Protein AF-A0A7S3A826-F1 (afdb_monomer_lite)

Organism: NCBI:txid101924

Radius of gyration: 29.17 Å; chains: 1; bounding box: 74×46×72 Å

pLDDT: mean 71.14, std 18.97, range [37.38, 94.94]

Sequence (167 aa):
MAKPGRQKSRTWDHFRPVSGTSRMRCTRCSTEVTARRDRMQKHWDGCVVQGPRESEHSLIAKPGDRRDGDPRWNQPGRKRTATWRHFKDSPDHKGKARCDKCGYELSARVDRMKKHLIVCRPELGIEIESAAKDVKPEPSPREPEQQTPQNGLERANGRRLTEADVR

InterPro domains:
  IPR003656 Zinc finger, BED-type [PF02892] (83-118)
  IPR003656 Zinc finger, BED-type [PS50808] (78-117)

Foldseek 3Di:
DDDPPPDDPPLPVQWDDDPPDQWTAGNQQRDIDGVDPVGSVVCVVVVDRPDDDDDDDDPVPPPDPPPDDDLCLPDPPDDDPPLCVQWDDDPVDRQWTAGPQPRDIDGVDSVVSLVVCCVRPVVVNVVVVVVVPPCPPDPDPDDPDDDDDDDDDDDDDDDDDDDDDDD

Secondary structure (DSSP, 8-state):
-PPPP----GGGGGEEEPTTSSEEEETTT--EEES-HHHHHHHHHT---------------------S--GGGG-TTSPPPGGGGGEEE-SSSTTEEEETTT--EEES-HHHHHHHHHHH-HHHHHHHHHTTT----------------------------------

Structure (mmCIF, N/CA/C/O backbone):
data_AF-A0A7S3A826-F1
#
_entry.id   AF-A0A7S3A826-F1
#
loop_
_atom_site.group_PDB
_atom_site.id
_atom_site.type_symbol
_atom_site.label_atom_id
_atom_site.label_alt_id
_atom_site.label_comp_id
_atom_site.label_asym_id
_atom_site.label_entity_id
_atom_site.label_seq_id
_atom_site.pdbx_PDB_ins_code
_atom_site.Cartn_x
_atom_site.Cartn_y
_atom_site.Cartn_z
_atom_site.occupancy
_atom_site.B_iso_or_equiv
_atom_site.auth_seq_id
_atom_site.auth_comp_id
_atom_site.auth_asym_id
_atom_site.auth_atom_id
_atom_site.pdbx_PDB_model_num
ATOM 1 N N . MET A 1 1 ? 50.246 -5.902 0.089 1.00 37.38 1 MET A N 1
ATOM 2 C CA . MET A 1 1 ? 49.36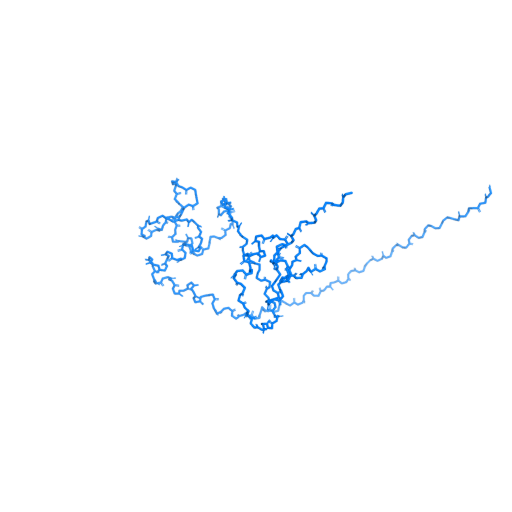6 -6.379 1.181 1.00 37.38 1 MET A CA 1
ATOM 3 C C . MET A 1 1 ? 47.915 -6.249 0.728 1.00 37.38 1 MET A C 1
ATOM 5 O O . MET A 1 1 ? 47.408 -5.137 0.635 1.00 37.38 1 MET A O 1
ATOM 9 N N . ALA A 1 2 ? 47.280 -7.355 0.330 1.00 44.38 2 ALA A N 1
ATOM 10 C CA . ALA A 1 2 ? 45.888 -7.358 -0.119 1.00 44.38 2 ALA A CA 1
ATOM 11 C C . ALA A 1 2 ? 44.956 -7.200 1.093 1.00 44.38 2 ALA A C 1
ATOM 13 O O . ALA A 1 2 ? 45.067 -7.948 2.061 1.00 44.38 2 ALA A O 1
ATOM 14 N N . LYS A 1 3 ? 44.061 -6.204 1.062 1.00 56.34 3 LYS A N 1
ATOM 15 C CA . LYS A 1 3 ? 43.061 -5.991 2.118 1.00 56.34 3 LYS A CA 1
ATOM 16 C C . LYS A 1 3 ? 42.175 -7.245 2.212 1.00 56.34 3 LYS A C 1
ATOM 18 O O . LYS A 1 3 ? 41.657 -7.650 1.169 1.00 56.34 3 LYS A O 1
ATOM 23 N N . PRO A 1 4 ? 41.975 -7.850 3.401 1.00 51.09 4 PRO A N 1
ATOM 24 C CA . PRO A 1 4 ? 41.087 -8.996 3.543 1.00 51.09 4 PRO A CA 1
ATOM 25 C C . PRO A 1 4 ? 39.698 -8.592 3.050 1.00 51.09 4 PRO A C 1
ATOM 27 O O . PRO A 1 4 ? 39.096 -7.630 3.536 1.00 51.09 4 PRO A O 1
ATOM 30 N N . GLY A 1 5 ? 39.237 -9.277 2.003 1.00 54.78 5 GLY A N 1
ATOM 31 C CA . GLY A 1 5 ? 37.948 -9.012 1.386 1.00 54.78 5 GLY A CA 1
ATOM 32 C C . GLY A 1 5 ? 36.852 -9.086 2.442 1.00 54.78 5 GLY A C 1
ATOM 33 O O . GLY A 1 5 ? 36.811 -10.032 3.227 1.00 54.78 5 GLY A O 1
ATOM 34 N N . ARG A 1 6 ? 35.969 -8.079 2.480 1.00 66.31 6 ARG A N 1
ATOM 35 C CA . ARG A 1 6 ? 34.771 -8.092 3.331 1.00 66.31 6 ARG A CA 1
ATOM 36 C C . ARG A 1 6 ? 34.074 -9.441 3.162 1.00 66.31 6 ARG A C 1
ATOM 38 O O . ARG A 1 6 ? 33.559 -9.711 2.077 1.00 66.31 6 ARG A O 1
ATOM 45 N N . GLN A 1 7 ? 34.035 -10.246 4.225 1.00 59.41 7 GLN A N 1
ATOM 46 C CA . GLN A 1 7 ? 33.209 -11.448 4.293 1.00 59.41 7 GLN A CA 1
ATOM 47 C C . GLN A 1 7 ? 31.794 -11.068 3.854 1.00 59.41 7 GLN A C 1
ATOM 49 O O . GLN A 1 7 ? 31.099 -10.277 4.505 1.00 59.41 7 GLN A O 1
ATOM 54 N N . LYS A 1 8 ? 31.393 -11.567 2.683 1.00 57.91 8 LYS A N 1
ATOM 55 C CA . LYS A 1 8 ? 30.025 -11.418 2.203 1.00 57.91 8 LYS A CA 1
ATOM 56 C C . LYS A 1 8 ? 29.159 -12.232 3.159 1.00 57.91 8 LYS A C 1
ATOM 58 O O . LYS A 1 8 ? 29.463 -13.382 3.455 1.00 57.91 8 LYS A O 1
ATOM 63 N N . SER A 1 9 ? 28.137 -11.598 3.724 1.00 69.81 9 SER A N 1
ATOM 64 C CA . SER A 1 9 ? 27.209 -12.282 4.622 1.00 69.81 9 SER A CA 1
ATOM 65 C C . SER A 1 9 ? 26.502 -13.411 3.863 1.00 69.81 9 SER A C 1
ATOM 67 O O . SER A 1 9 ? 26.217 -13.241 2.679 1.00 69.81 9 SER A O 1
ATOM 69 N N . ARG A 1 10 ? 26.170 -14.519 4.543 1.00 80.56 10 ARG A N 1
ATOM 70 C CA . ARG A 1 10 ? 25.460 -15.687 3.966 1.00 80.56 10 ARG A CA 1
ATOM 71 C C . ARG A 1 10 ? 24.203 -15.316 3.166 1.00 80.56 10 ARG A C 1
ATOM 73 O O . ARG A 1 10 ? 23.796 -16.027 2.261 1.00 80.56 10 ARG A O 1
ATOM 80 N N . THR A 1 11 ? 23.603 -14.165 3.470 1.00 81.44 11 THR A N 1
ATOM 81 C CA . THR A 1 11 ? 22.483 -13.583 2.725 1.00 81.44 11 THR A CA 1
ATOM 82 C C . THR A 1 11 ? 22.773 -13.416 1.231 1.00 81.44 11 THR A C 1
ATOM 84 O O . THR A 1 11 ? 21.843 -13.505 0.446 1.00 81.44 11 THR A O 1
ATOM 87 N N . TRP A 1 12 ? 24.017 -13.147 0.815 1.00 85.62 12 TRP A N 1
ATOM 88 C CA . TRP A 1 12 ? 24.347 -12.858 -0.588 1.00 85.62 12 TRP A CA 1
ATOM 89 C C . TRP A 1 12 ? 24.304 -14.094 -1.489 1.00 85.62 12 TRP A C 1
ATOM 91 O O . TRP A 1 12 ? 23.988 -13.945 -2.665 1.00 85.62 12 TRP A O 1
ATOM 101 N N . ASP A 1 13 ? 24.541 -15.291 -0.951 1.00 89.81 13 ASP A N 1
ATOM 102 C CA . ASP A 1 13 ? 24.512 -16.553 -1.705 1.00 89.81 13 ASP A CA 1
ATOM 103 C C . ASP A 1 13 ? 23.125 -16.884 -2.271 1.00 89.81 13 ASP A C 1
ATOM 105 O O . ASP A 1 13 ? 22.991 -17.582 -3.274 1.00 89.81 13 ASP A O 1
ATOM 109 N N . HIS A 1 14 ? 22.068 -16.344 -1.663 1.00 90.94 14 HIS A N 1
ATOM 110 C CA . HIS A 1 14 ? 20.692 -16.601 -2.083 1.00 90.94 14 HIS A CA 1
ATOM 111 C C . HIS A 1 14 ? 20.184 -15.646 -3.164 1.00 90.94 14 HIS A C 1
ATOM 113 O O . HIS A 1 14 ? 19.034 -15.783 -3.595 1.00 90.94 14 HIS A O 1
ATOM 119 N N . PHE A 1 15 ? 21.006 -14.699 -3.625 1.00 93.50 15 PHE A N 1
ATOM 120 C CA . PHE A 1 15 ? 20.601 -13.724 -4.629 1.00 93.50 15 PHE A CA 1
ATOM 121 C C . PHE A 1 15 ? 21.579 -13.657 -5.799 1.00 93.50 15 PHE A C 1
ATOM 123 O O . PHE A 1 15 ? 22.792 -13.620 -5.619 1.00 93.50 15 PHE A O 1
ATOM 130 N N . ARG A 1 16 ? 21.038 -13.551 -7.014 1.00 94.44 16 ARG A N 1
ATOM 131 C CA . ARG A 1 16 ? 21.814 -13.344 -8.240 1.00 94.44 16 ARG A CA 1
ATOM 132 C C . ARG A 1 16 ? 21.694 -11.901 -8.726 1.00 94.44 16 ARG A C 1
ATOM 134 O O . ARG A 1 16 ? 20.586 -11.368 -8.719 1.00 94.44 16 ARG A O 1
ATOM 141 N N . PRO A 1 17 ? 22.786 -11.250 -9.150 1.00 93.75 17 PRO A N 1
ATOM 142 C CA . PRO A 1 17 ? 22.700 -9.923 -9.750 1.00 93.75 17 PRO A CA 1
ATOM 143 C C . PRO A 1 17 ? 21.909 -9.973 -11.062 1.00 93.75 17 PRO A C 1
ATOM 145 O O . PRO A 1 17 ? 22.021 -10.933 -11.824 1.00 93.75 17 PRO A O 1
ATOM 148 N N . VAL A 1 18 ? 21.113 -8.936 -11.318 1.00 93.56 18 VAL A N 1
ATOM 149 C CA . VAL A 1 18 ? 20.401 -8.759 -12.590 1.00 93.56 18 VAL A CA 1
ATOM 150 C C . VAL A 1 18 ? 21.232 -7.835 -13.475 1.00 93.56 18 VAL A C 1
ATOM 152 O O . VAL A 1 18 ? 21.459 -6.677 -13.116 1.00 93.56 18 VAL A O 1
ATOM 155 N N . SER A 1 19 ? 21.700 -8.351 -14.614 1.00 90.94 19 SER A N 1
ATOM 156 C CA . SER A 1 19 ? 22.569 -7.631 -15.552 1.00 90.94 19 SER A CA 1
ATOM 157 C C . SER A 1 19 ? 22.015 -6.248 -15.902 1.00 90.94 19 SER A C 1
ATOM 159 O O . SER A 1 19 ? 20.835 -6.103 -16.212 1.00 90.94 19 SER A O 1
ATOM 161 N N . GLY A 1 20 ? 22.871 -5.226 -15.832 1.00 88.75 20 GLY A N 1
ATOM 162 C CA . GLY A 1 20 ? 22.504 -3.845 -16.161 1.00 88.75 20 GLY A CA 1
ATOM 163 C C . GLY A 1 20 ? 21.738 -3.087 -15.070 1.00 88.75 20 GLY A C 1
ATOM 164 O O . GLY A 1 20 ? 21.332 -1.953 -15.303 1.00 88.75 20 GLY A O 1
ATOM 165 N N . THR A 1 21 ? 21.544 -3.658 -13.873 1.00 92.44 21 THR A N 1
ATOM 166 C CA . THR A 1 21 ? 20.856 -2.965 -12.771 1.00 92.44 21 THR A CA 1
ATOM 167 C C . THR A 1 21 ? 21.547 -3.164 -11.421 1.00 92.44 21 THR A C 1
ATOM 169 O O . THR A 1 21 ? 22.253 -4.141 -11.193 1.00 92.44 21 THR A O 1
ATOM 172 N N . SER A 1 22 ? 21.286 -2.268 -10.464 1.00 90.44 22 SER A N 1
ATOM 173 C CA . SER A 1 22 ? 21.687 -2.441 -9.054 1.00 90.44 22 SER A CA 1
ATOM 174 C C . SER A 1 22 ? 20.719 -3.337 -8.259 1.00 90.44 22 SER A C 1
ATOM 176 O O . SER A 1 22 ? 20.556 -3.170 -7.043 1.00 90.44 22 SER A O 1
ATOM 178 N N . ARG A 1 23 ? 20.005 -4.240 -8.942 1.00 94.06 23 ARG A N 1
ATOM 179 C CA . ARG A 1 23 ? 19.027 -5.153 -8.341 1.00 94.06 23 ARG A CA 1
ATOM 180 C C . ARG A 1 23 ? 19.578 -6.572 -8.262 1.00 94.06 23 ARG A C 1
ATOM 182 O O . ARG A 1 23 ? 20.424 -6.994 -9.046 1.00 94.06 23 ARG A O 1
ATOM 189 N N . MET A 1 24 ? 19.061 -7.298 -7.285 1.00 94.56 24 MET A N 1
ATOM 190 C CA . MET A 1 24 ? 19.406 -8.668 -6.951 1.00 94.56 24 MET A CA 1
ATOM 191 C C . MET A 1 24 ? 18.129 -9.507 -7.007 1.00 94.56 24 MET A C 1
ATOM 193 O O . MET A 1 24 ? 17.116 -9.136 -6.420 1.00 94.56 24 MET A O 1
ATOM 197 N N . ARG A 1 25 ? 18.163 -10.639 -7.698 1.00 94.19 25 ARG A N 1
ATOM 198 C CA . ARG A 1 25 ? 17.056 -11.584 -7.842 1.00 94.19 25 ARG A CA 1
ATOM 199 C C . ARG A 1 25 ? 17.199 -12.711 -6.831 1.00 94.19 25 ARG A C 1
ATOM 201 O O . ARG A 1 25 ? 18.229 -13.380 -6.808 1.00 94.19 25 ARG A O 1
ATOM 208 N N . CYS A 1 26 ? 16.182 -12.931 -6.002 1.00 94.19 26 CYS A N 1
ATOM 209 C CA . CYS A 1 26 ? 16.164 -14.066 -5.084 1.00 94.19 26 CYS A CA 1
ATOM 210 C C . CYS A 1 26 ? 16.115 -15.386 -5.865 1.00 94.19 26 CYS A C 1
ATOM 212 O O . CYS A 1 26 ? 15.290 -15.551 -6.757 1.00 94.19 26 CYS A O 1
ATOM 214 N N . THR A 1 27 ? 16.964 -16.344 -5.505 1.00 91.94 27 THR A N 1
ATOM 215 C CA . THR A 1 27 ? 17.021 -17.673 -6.142 1.00 91.94 27 THR A CA 1
ATOM 216 C C . THR A 1 27 ? 15.837 -18.577 -5.796 1.00 91.94 27 THR A C 1
ATOM 218 O O . THR A 1 27 ? 15.566 -19.509 -6.542 1.00 91.94 27 THR A O 1
ATOM 221 N N . ARG A 1 28 ? 15.121 -18.309 -4.692 1.00 90.00 28 ARG A N 1
ATOM 222 C CA . ARG A 1 28 ? 13.974 -19.122 -4.245 1.00 90.00 28 ARG A CA 1
ATOM 223 C C . ARG A 1 28 ? 12.644 -18.709 -4.864 1.00 90.00 28 ARG A C 1
ATOM 225 O O . ARG A 1 28 ? 11.867 -19.567 -5.252 1.00 90.00 28 ARG A O 1
ATOM 232 N N . CYS A 1 29 ? 12.367 -17.409 -4.913 1.00 89.88 29 CYS A N 1
ATOM 233 C CA . CYS A 1 29 ? 11.065 -16.879 -5.341 1.00 89.88 29 CYS A CA 1
ATOM 234 C C . CYS A 1 29 ? 11.155 -15.953 -6.563 1.00 89.88 29 CYS A C 1
ATOM 236 O O . CYS A 1 29 ? 10.181 -15.285 -6.898 1.00 89.88 29 CYS A O 1
ATOM 238 N N . SER A 1 30 ? 12.338 -15.820 -7.174 1.00 91.38 30 SER A N 1
ATOM 239 C CA . SER A 1 30 ? 12.611 -14.945 -8.327 1.00 91.38 30 SER A CA 1
ATOM 240 C C . SER A 1 30 ? 12.274 -13.459 -8.138 1.00 91.38 30 SER A C 1
ATOM 242 O O . SER A 1 30 ? 12.375 -12.681 -9.083 1.00 91.38 30 SER A O 1
ATOM 244 N N . THR A 1 31 ? 11.934 -13.025 -6.920 1.00 92.06 31 THR A N 1
ATOM 245 C CA . THR A 1 31 ? 11.616 -11.624 -6.633 1.00 92.06 31 THR A CA 1
ATOM 246 C C . THR A 1 31 ? 12.876 -10.764 -6.707 1.00 92.06 31 THR A C 1
ATOM 248 O O . THR A 1 31 ? 13.919 -11.108 -6.144 1.00 92.06 31 THR A O 1
ATOM 251 N N . GLU A 1 32 ? 12.773 -9.616 -7.374 1.00 94.94 32 GLU A N 1
ATOM 252 C CA . GLU A 1 32 ? 13.859 -8.645 -7.488 1.00 94.94 32 GLU A CA 1
ATOM 253 C C . GLU A 1 32 ? 13.834 -7.652 -6.319 1.00 94.94 32 GLU A C 1
ATOM 255 O O . GLU A 1 32 ? 12.828 -6.998 -6.035 1.00 94.94 32 GLU A O 1
ATOM 260 N N . VAL A 1 33 ? 14.968 -7.517 -5.639 1.00 94.12 33 VAL A N 1
ATOM 261 C CA . VAL A 1 33 ? 15.190 -6.577 -4.536 1.00 94.12 33 VAL A CA 1
ATOM 262 C C . VAL A 1 33 ? 16.381 -5.675 -4.846 1.00 94.12 33 VAL A C 1
ATOM 264 O O . VAL A 1 33 ? 17.202 -5.969 -5.708 1.00 94.12 33 VAL A O 1
ATOM 267 N N . THR A 1 34 ? 16.504 -4.542 -4.160 1.00 93.81 34 THR A N 1
ATOM 268 C CA . THR A 1 34 ? 17.692 -3.687 -4.297 1.00 93.81 34 THR A CA 1
ATOM 269 C C . THR A 1 34 ? 18.912 -4.350 -3.654 1.00 93.81 34 THR A C 1
ATOM 271 O O . THR A 1 34 ? 18.770 -5.060 -2.659 1.00 93.81 34 THR A O 1
ATOM 274 N N . ALA A 1 35 ? 20.117 -4.083 -4.173 1.00 90.62 35 ALA A N 1
ATOM 275 C CA . ALA A 1 35 ? 21.393 -4.592 -3.644 1.00 90.62 35 ALA A CA 1
ATOM 276 C C . ALA A 1 35 ? 21.808 -3.962 -2.291 1.00 90.62 35 ALA A C 1
ATOM 278 O O . ALA A 1 35 ? 22.970 -3.630 -2.063 1.00 90.62 35 ALA A O 1
ATOM 279 N N . ARG A 1 36 ? 20.848 -3.745 -1.382 1.00 90.81 36 ARG A N 1
ATOM 280 C CA . ARG A 1 36 ? 21.077 -3.301 -0.003 1.00 90.81 36 ARG A CA 1
ATOM 281 C C . ARG A 1 36 ? 20.880 -4.477 0.946 1.00 90.81 36 ARG A C 1
ATOM 283 O O . ARG A 1 36 ? 19.826 -5.113 0.925 1.00 90.81 36 ARG A O 1
ATOM 290 N N . ARG A 1 37 ? 21.859 -4.702 1.828 1.00 87.88 37 ARG A N 1
ATOM 291 C CA . ARG A 1 37 ? 21.884 -5.824 2.780 1.00 87.88 37 ARG A CA 1
ATOM 292 C C . ARG A 1 37 ? 20.581 -5.952 3.575 1.00 87.88 37 ARG A C 1
ATOM 294 O O . ARG A 1 37 ? 20.000 -7.028 3.572 1.00 87.88 37 ARG A O 1
ATOM 301 N N . ASP A 1 38 ? 20.082 -4.873 4.178 1.00 90.69 38 ASP A N 1
ATOM 302 C CA . ASP A 1 38 ? 18.848 -4.895 4.982 1.00 90.69 38 ASP A CA 1
ATOM 303 C C . ASP A 1 38 ? 17.615 -5.340 4.192 1.00 90.69 38 ASP A C 1
ATOM 305 O O . ASP A 1 38 ? 16.756 -6.059 4.698 1.00 90.69 38 ASP A O 1
ATOM 309 N N . ARG A 1 39 ? 17.524 -4.934 2.919 1.00 92.12 39 ARG A N 1
ATOM 310 C CA . ARG A 1 39 ? 16.398 -5.296 2.049 1.00 92.12 39 ARG A CA 1
ATOM 311 C C . ARG A 1 39 ? 16.460 -6.767 1.661 1.00 92.12 39 ARG A C 1
ATOM 313 O O . ARG A 1 39 ? 15.434 -7.439 1.702 1.00 92.12 39 ARG A O 1
ATOM 320 N N . MET A 1 40 ? 17.654 -7.251 1.331 1.00 92.44 40 MET A N 1
ATOM 321 C CA . MET A 1 40 ? 17.897 -8.662 1.037 1.00 92.44 40 MET A CA 1
ATOM 322 C C . MET A 1 40 ? 17.622 -9.534 2.267 1.00 92.44 40 MET A C 1
ATOM 324 O O . MET A 1 40 ? 16.926 -10.535 2.150 1.00 92.44 40 MET A O 1
ATOM 328 N N . GLN A 1 41 ? 18.080 -9.121 3.454 1.00 90.94 41 GLN A N 1
ATOM 329 C CA . GLN A 1 41 ? 17.860 -9.854 4.702 1.00 90.94 41 GLN A CA 1
ATOM 330 C C . GLN A 1 41 ? 16.375 -9.926 5.065 1.00 90.94 41 GLN A C 1
ATOM 332 O O . GLN A 1 41 ? 15.867 -11.010 5.319 1.00 90.94 41 GLN A O 1
ATOM 337 N N . LYS A 1 42 ? 15.659 -8.795 5.026 1.00 93.00 42 LYS A N 1
ATOM 338 C CA . LYS A 1 42 ? 14.216 -8.762 5.308 1.00 93.00 42 LYS A CA 1
ATOM 339 C C . LYS A 1 42 ? 13.412 -9.599 4.313 1.00 93.00 42 LYS A C 1
ATOM 341 O O . LYS A 1 42 ? 12.421 -10.214 4.686 1.00 93.00 42 LYS A O 1
ATOM 346 N N . HIS A 1 43 ? 13.819 -9.603 3.043 1.00 92.94 43 HIS A N 1
ATOM 347 C CA . HIS A 1 43 ? 13.2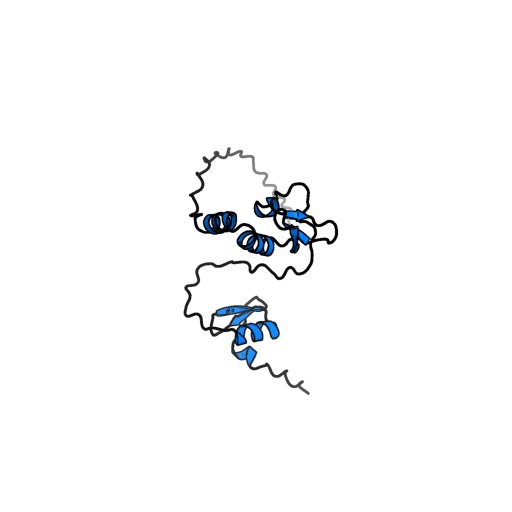05 -10.477 2.051 1.00 92.94 43 HIS A CA 1
ATOM 348 C C . HIS A 1 43 ? 13.470 -11.946 2.368 1.00 92.94 43 HIS A C 1
ATOM 350 O O . HIS A 1 43 ? 12.537 -12.730 2.317 1.00 92.94 43 HIS A O 1
ATOM 356 N N . TRP A 1 44 ? 14.716 -12.300 2.692 1.00 89.75 44 TRP A N 1
ATOM 357 C CA . TRP A 1 44 ? 15.113 -13.668 3.014 1.00 89.75 44 TRP A CA 1
ATOM 358 C C . TRP A 1 44 ? 14.359 -14.226 4.223 1.00 89.75 44 TRP A C 1
ATOM 360 O O . TRP A 1 44 ? 13.849 -15.339 4.157 1.00 89.75 44 TRP A O 1
ATOM 370 N N . ASP A 1 45 ? 14.234 -13.422 5.278 1.00 88.94 45 ASP A N 1
ATOM 371 C CA . ASP A 1 45 ? 13.522 -13.769 6.510 1.00 88.94 45 ASP A CA 1
ATOM 372 C C . ASP A 1 45 ? 12.032 -14.081 6.262 1.00 88.94 45 ASP A C 1
ATOM 374 O O . ASP A 1 45 ? 11.485 -15.025 6.818 1.00 88.94 45 ASP A O 1
ATOM 378 N N . GLY A 1 46 ? 11.396 -13.344 5.342 1.00 87.75 46 GLY A N 1
ATOM 379 C CA . GLY A 1 46 ? 10.005 -13.555 4.924 1.00 87.75 46 GLY A CA 1
ATOM 380 C C . GLY A 1 46 ? 9.839 -14.302 3.596 1.00 87.75 46 GLY A C 1
ATOM 381 O O . GLY A 1 46 ? 8.772 -14.213 2.984 1.00 87.75 46 GLY A O 1
ATOM 382 N N . CYS A 1 47 ? 10.884 -14.966 3.093 1.00 88.44 47 CYS A N 1
ATOM 383 C CA . CYS A 1 47 ? 10.869 -15.588 1.770 1.00 88.44 47 CYS A CA 1
ATOM 384 C C . CYS A 1 47 ? 10.067 -16.891 1.812 1.00 88.44 47 CYS A C 1
ATOM 386 O O . CYS A 1 47 ? 10.615 -17.978 1.996 1.00 88.44 47 CYS A O 1
ATOM 388 N N . VAL A 1 48 ? 8.754 -16.783 1.629 1.00 81.62 48 VAL A N 1
ATOM 389 C CA . VAL A 1 48 ? 7.897 -17.941 1.377 1.00 81.62 48 VAL A CA 1
ATOM 390 C C . VAL A 1 48 ? 8.098 -18.340 -0.081 1.00 81.62 48 VAL A C 1
ATOM 392 O O . VAL A 1 48 ? 7.957 -17.499 -0.972 1.00 81.62 48 VAL A O 1
ATOM 395 N N . VAL A 1 49 ? 8.455 -19.605 -0.325 1.00 70.25 49 VAL A N 1
ATOM 396 C CA . VAL A 1 49 ? 8.487 -20.198 -1.669 1.00 70.25 49 VAL A CA 1
ATOM 397 C C . VAL A 1 49 ? 7.055 -20.181 -2.188 1.00 70.25 49 VAL A C 1
ATOM 399 O O . VAL A 1 49 ? 6.293 -21.123 -2.001 1.00 70.25 49 VAL A O 1
ATOM 402 N N . GLN A 1 50 ? 6.646 -19.064 -2.784 1.00 55.00 50 GLN A N 1
ATOM 403 C CA . GLN A 1 50 ? 5.493 -19.080 -3.658 1.00 55.00 50 GLN A CA 1
ATOM 404 C C . GLN A 1 50 ? 5.940 -19.928 -4.842 1.00 55.00 50 GLN A C 1
ATOM 406 O O . GLN A 1 50 ? 6.860 -19.542 -5.566 1.00 55.00 50 GLN A O 1
ATOM 411 N N . GLY A 1 51 ? 5.364 -21.131 -4.945 1.00 49.53 51 GLY A N 1
ATOM 412 C CA . GLY A 1 51 ? 5.533 -22.011 -6.096 1.00 49.53 51 GLY A CA 1
ATOM 413 C C . GLY A 1 51 ? 5.294 -21.245 -7.398 1.00 49.53 51 GLY A C 1
ATOM 414 O O . GLY A 1 51 ? 4.745 -20.142 -7.348 1.00 49.53 51 GLY A O 1
ATOM 415 N N . PRO A 1 52 ? 5.748 -21.787 -8.539 1.00 47.22 52 PRO A N 1
ATOM 416 C CA . PRO A 1 52 ? 5.850 -21.069 -9.806 1.00 47.22 52 PRO A CA 1
ATOM 417 C C . PRO A 1 52 ? 4.540 -20.347 -10.130 1.00 47.22 52 PRO A C 1
ATOM 419 O O . PRO A 1 52 ? 3.589 -20.936 -10.629 1.00 47.22 52 PRO A O 1
ATOM 422 N N . ARG A 1 53 ? 4.485 -19.055 -9.793 1.00 48.03 53 ARG A N 1
ATOM 423 C CA . ARG A 1 53 ? 3.418 -18.165 -10.213 1.00 48.03 53 ARG A CA 1
ATOM 424 C C . ARG A 1 53 ? 3.831 -17.705 -11.589 1.00 48.03 53 ARG A C 1
ATOM 426 O O . ARG A 1 53 ? 4.795 -16.949 -11.738 1.00 48.03 53 ARG A O 1
ATOM 433 N N . GLU A 1 54 ? 3.127 -18.251 -12.567 1.00 44.91 54 GLU A N 1
ATOM 434 C CA . GLU A 1 54 ? 3.107 -17.798 -13.945 1.00 44.91 54 GLU A CA 1
ATOM 435 C C . GLU A 1 54 ? 3.169 -16.272 -13.946 1.00 44.91 54 GLU A C 1
ATOM 437 O O . GLU A 1 54 ? 2.366 -15.568 -13.327 1.00 44.91 54 GLU A O 1
ATOM 442 N N . SER A 1 55 ? 4.274 -15.784 -14.497 1.00 54.34 55 SER A N 1
ATOM 443 C CA . SER A 1 55 ? 4.639 -14.382 -14.487 1.00 54.34 55 SER A CA 1
ATOM 444 C C . SER A 1 55 ? 3.801 -13.655 -15.525 1.00 54.34 55 SER A C 1
ATOM 446 O O . SER A 1 55 ? 4.297 -13.322 -16.592 1.00 54.34 55 SER A O 1
ATOM 448 N N . GLU A 1 56 ? 2.545 -13.373 -15.196 1.00 48.38 56 GLU A N 1
ATOM 449 C CA . GLU A 1 56 ? 1.767 -12.365 -15.901 1.00 48.38 56 GLU A CA 1
ATOM 450 C C . GLU A 1 56 ? 1.648 -11.116 -1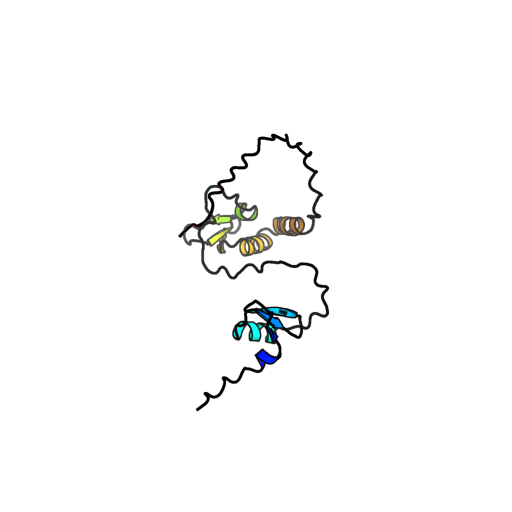5.027 1.00 48.38 56 GLU A C 1
ATOM 452 O O . GLU A 1 56 ? 0.954 -11.060 -14.013 1.00 48.38 56 GLU A O 1
ATOM 457 N N . HIS A 1 57 ? 2.448 -10.121 -15.415 1.00 48.41 57 HIS A N 1
ATOM 458 C CA . HIS A 1 57 ? 2.172 -8.696 -15.274 1.00 48.41 57 HIS A CA 1
ATOM 459 C C . HIS A 1 57 ? 1.499 -8.264 -13.961 1.00 48.41 57 HIS A C 1
ATOM 461 O O . HIS A 1 57 ? 0.313 -7.956 -13.888 1.00 48.41 57 HIS A O 1
ATOM 467 N N . SER A 1 58 ? 2.308 -8.079 -12.922 1.00 42.38 58 SER A N 1
ATOM 468 C CA . SER A 1 58 ? 1.955 -7.155 -11.845 1.00 42.38 58 SER A CA 1
ATOM 469 C C . SER A 1 58 ? 3.057 -6.125 -11.667 1.00 42.38 58 SER A C 1
ATOM 471 O O . SER A 1 58 ? 3.827 -6.139 -10.708 1.00 42.38 58 SER A O 1
ATOM 473 N N . LEU A 1 59 ? 3.053 -5.152 -12.580 1.00 44.78 59 LEU A N 1
ATOM 474 C CA . LEU A 1 59 ? 3.521 -3.786 -12.337 1.00 44.78 59 LEU A CA 1
ATOM 475 C C . LEU A 1 59 ? 2.629 -3.092 -11.288 1.00 44.78 59 LEU A C 1
ATOM 477 O O . LEU A 1 59 ? 2.216 -1.947 -11.458 1.00 44.78 59 LEU A O 1
ATOM 481 N N . ILE A 1 60 ? 2.328 -3.767 -10.175 1.00 44.19 60 ILE A N 1
ATOM 482 C CA . ILE A 1 60 ? 1.773 -3.104 -9.005 1.00 44.19 60 ILE A CA 1
ATOM 483 C C . ILE A 1 60 ? 2.952 -2.359 -8.401 1.00 44.19 60 ILE A C 1
ATOM 485 O O . ILE A 1 60 ? 3.734 -2.893 -7.611 1.00 44.19 60 ILE A O 1
ATOM 489 N N . ALA A 1 61 ? 3.106 -1.114 -8.845 1.00 42.03 61 ALA A N 1
ATOM 490 C CA . ALA A 1 61 ? 3.865 -0.104 -8.147 1.00 42.03 61 ALA A CA 1
ATOM 491 C C . ALA A 1 61 ? 3.483 -0.199 -6.666 1.00 42.03 61 ALA A C 1
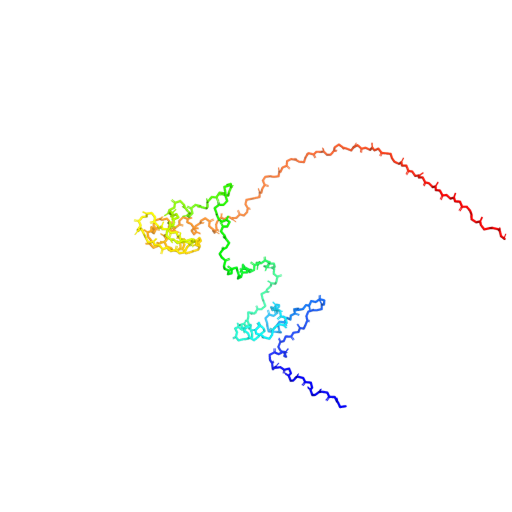ATOM 493 O O . ALA A 1 61 ? 2.387 0.190 -6.266 1.00 42.03 61 ALA A O 1
ATOM 494 N N . LYS A 1 62 ? 4.372 -0.780 -5.851 1.00 48.78 62 LYS A N 1
ATOM 495 C CA . LYS A 1 62 ? 4.235 -0.731 -4.399 1.00 48.78 62 LYS A CA 1
ATOM 496 C C . LYS A 1 62 ? 4.093 0.751 -4.055 1.00 48.78 62 LYS A C 1
ATOM 498 O O . LYS A 1 62 ? 5.011 1.498 -4.407 1.00 48.78 62 LYS A O 1
ATOM 503 N N . PRO A 1 63 ? 2.989 1.199 -3.427 1.00 46.88 63 PRO A N 1
ATOM 504 C CA . PRO A 1 63 ? 2.888 2.572 -2.973 1.00 46.88 63 PRO A CA 1
ATOM 505 C C . PRO A 1 63 ? 4.049 2.780 -2.013 1.00 46.88 63 PRO A C 1
ATOM 507 O O . PRO A 1 63 ? 4.113 2.192 -0.933 1.00 46.88 63 PRO A O 1
ATOM 510 N N . GLY A 1 64 ? 5.035 3.529 -2.502 1.00 40.56 64 GLY A N 1
ATOM 511 C CA . GLY A 1 64 ? 6.206 3.885 -1.742 1.00 40.56 64 GLY A CA 1
ATOM 512 C C . GLY A 1 64 ? 5.754 4.510 -0.438 1.00 40.56 64 GLY A C 1
ATOM 513 O O . GLY A 1 64 ? 4.811 5.300 -0.406 1.00 40.56 64 GLY A O 1
ATOM 514 N N . ASP A 1 65 ? 6.453 4.100 0.608 1.00 43.56 65 ASP A N 1
ATOM 515 C CA . ASP A 1 65 ? 6.660 4.755 1.888 1.00 43.56 65 ASP A CA 1
ATOM 516 C C . ASP A 1 65 ? 6.801 6.290 1.720 1.00 43.56 65 ASP A C 1
ATOM 518 O O . ASP A 1 65 ? 7.884 6.860 1.804 1.00 43.56 65 ASP A O 1
ATOM 522 N N . ARG A 1 66 ? 5.699 6.988 1.421 1.00 46.94 66 ARG A N 1
ATOM 523 C CA . ARG A 1 66 ? 5.567 8.437 1.571 1.00 46.94 66 ARG A CA 1
ATOM 524 C C . ARG A 1 66 ? 5.217 8.671 3.029 1.00 46.94 66 ARG A C 1
ATOM 526 O O . ARG A 1 66 ? 4.056 8.864 3.402 1.00 46.94 66 ARG A O 1
ATOM 533 N N . ARG A 1 67 ? 6.243 8.557 3.870 1.00 46.03 67 ARG A N 1
ATOM 534 C CA . ARG A 1 67 ? 6.261 9.271 5.140 1.00 46.03 67 ARG A CA 1
ATOM 535 C C . ARG A 1 67 ? 6.217 10.771 4.850 1.00 46.03 67 ARG A C 1
ATOM 537 O O . ARG A 1 67 ? 6.799 11.241 3.880 1.00 46.03 67 ARG A O 1
ATOM 544 N N . ASP A 1 68 ? 5.473 11.436 5.720 1.00 43.69 68 ASP A N 1
ATOM 545 C CA . ASP A 1 68 ? 5.420 12.877 5.928 1.00 43.69 68 ASP A CA 1
ATOM 546 C C . ASP A 1 68 ? 4.708 13.732 4.873 1.00 43.69 68 ASP A C 1
ATOM 548 O O . ASP A 1 68 ? 5.278 14.318 3.963 1.00 43.69 68 ASP A O 1
ATOM 552 N N . GLY A 1 69 ? 3.395 13.851 5.093 1.00 46.84 69 GLY A N 1
ATOM 553 C CA . GLY A 1 69 ? 2.856 15.176 5.399 1.00 46.84 69 GLY A CA 1
ATOM 554 C C . GLY A 1 69 ? 2.790 16.178 4.258 1.00 46.84 69 GLY A C 1
ATOM 555 O O . GLY A 1 69 ? 2.851 17.367 4.532 1.00 46.84 69 GLY A O 1
ATOM 556 N N . ASP A 1 70 ? 2.644 15.741 3.010 1.00 43.09 70 ASP A N 1
ATOM 557 C CA . ASP A 1 70 ? 2.415 16.678 1.913 1.00 43.09 70 ASP A CA 1
ATOM 558 C C . ASP A 1 70 ? 1.002 17.314 2.042 1.00 43.09 70 ASP A C 1
ATOM 560 O O . ASP A 1 70 ? -0.007 16.601 1.946 1.00 43.09 70 ASP A O 1
ATOM 564 N N . PRO A 1 71 ? 0.888 18.636 2.290 1.00 54.19 71 PRO A N 1
ATOM 565 C CA . PRO A 1 71 ? -0.384 19.328 2.502 1.00 54.19 71 PRO A CA 1
ATOM 566 C C . PRO A 1 71 ? -1.173 19.574 1.200 1.00 54.19 71 PRO A C 1
ATOM 568 O O . PRO A 1 71 ? -2.177 20.286 1.217 1.00 54.19 71 PRO A O 1
ATOM 571 N N . ARG A 1 72 ? -0.786 18.981 0.058 1.00 51.81 72 ARG A N 1
ATOM 572 C CA . ARG A 1 72 ? -1.460 19.189 -1.242 1.00 51.81 72 ARG A CA 1
ATOM 573 C C . ARG A 1 72 ? -2.863 18.587 -1.359 1.00 51.81 72 ARG A C 1
ATOM 575 O O . ARG A 1 72 ? -3.477 18.700 -2.419 1.00 51.81 72 ARG A O 1
ATOM 582 N N . TRP A 1 73 ? -3.407 17.974 -0.309 1.00 54.50 73 TRP A N 1
ATOM 583 C CA . TRP A 1 73 ? -4.772 17.431 -0.331 1.00 54.50 73 TRP A CA 1
ATOM 584 C C . TRP A 1 73 ? -5.862 18.508 -0.395 1.00 54.50 73 TRP A C 1
ATOM 586 O O . TRP A 1 73 ? -6.973 18.200 -0.814 1.00 54.50 73 TRP A O 1
ATOM 596 N N . ASN A 1 74 ? -5.541 19.762 -0.057 1.00 54.38 74 ASN A N 1
ATOM 597 C CA . ASN A 1 74 ? -6.469 20.891 -0.146 1.00 54.38 74 ASN A CA 1
ATOM 598 C C . ASN A 1 74 ? -6.090 21.875 -1.266 1.00 54.38 74 ASN A C 1
ATOM 600 O O . ASN A 1 74 ? -6.171 23.086 -1.083 1.00 54.38 74 ASN A O 1
ATOM 604 N N . GLN A 1 75 ? -5.625 21.378 -2.419 1.00 56.31 75 GLN A N 1
ATOM 605 C CA . GLN A 1 75 ? -5.522 22.252 -3.586 1.00 56.31 75 GLN A CA 1
ATOM 606 C C . GLN A 1 75 ? -6.920 22.520 -4.166 1.00 56.31 75 GLN A C 1
ATOM 608 O O . GLN A 1 75 ? -7.634 21.556 -4.477 1.00 56.31 75 GLN A O 1
ATOM 613 N N . PRO A 1 76 ? -7.316 23.796 -4.331 1.00 50.12 76 PRO A N 1
ATOM 614 C CA . PRO A 1 76 ? -8.562 24.143 -5.002 1.00 50.12 76 PRO A CA 1
ATOM 615 C C . PRO A 1 76 ? -8.521 23.565 -6.423 1.00 50.12 76 PRO A C 1
ATOM 617 O O . PRO A 1 76 ? -7.617 23.862 -7.196 1.00 50.12 76 PRO A O 1
ATOM 620 N N . GLY A 1 77 ? -9.453 22.659 -6.732 1.00 64.88 77 GLY A N 1
ATOM 621 C CA . GLY A 1 77 ? -9.555 21.995 -8.039 1.00 64.88 77 GLY A CA 1
ATOM 622 C C . GLY A 1 77 ? -9.420 20.468 -8.022 1.00 64.88 77 GLY A C 1
ATOM 623 O O . GLY A 1 77 ? -9.861 19.816 -8.969 1.00 64.88 77 GLY A O 1
ATOM 624 N N . ARG A 1 78 ? -8.901 19.844 -6.951 1.00 66.00 78 ARG A N 1
ATOM 625 C CA . ARG A 1 78 ? -8.975 18.374 -6.819 1.00 66.00 78 ARG A CA 1
ATOM 626 C C . ARG A 1 78 ? -10.316 17.952 -6.226 1.00 66.00 78 ARG A C 1
ATOM 628 O O . ARG A 1 78 ? -10.660 18.323 -5.106 1.00 66.00 78 ARG A O 1
ATOM 635 N N . LYS A 1 79 ? -11.055 17.122 -6.968 1.00 69.94 79 LYS A N 1
ATOM 636 C CA . LYS A 1 79 ? -12.299 16.496 -6.499 1.00 69.94 79 LYS A CA 1
ATOM 637 C C . LYS A 1 79 ? -12.013 15.698 -5.221 1.00 69.94 79 LYS A C 1
ATOM 639 O O . LYS A 1 79 ? -11.217 14.757 -5.237 1.00 69.94 79 LYS A O 1
ATOM 644 N N . ARG A 1 80 ? -12.650 16.076 -4.109 1.00 74.88 80 ARG A N 1
ATOM 645 C CA . ARG A 1 80 ? -12.588 15.316 -2.852 1.00 74.88 80 ARG A CA 1
ATOM 646 C C . ARG A 1 80 ? -13.223 13.942 -3.084 1.00 74.88 80 ARG A C 1
ATOM 648 O O . ARG A 1 80 ? -14.290 13.844 -3.682 1.00 74.88 80 ARG A O 1
ATOM 655 N N . THR A 1 81 ? -12.572 12.873 -2.628 1.00 80.88 81 THR A N 1
ATOM 656 C CA . THR A 1 81 ? -13.138 11.515 -2.739 1.00 80.88 81 THR A CA 1
ATOM 657 C C . THR A 1 81 ? -14.435 11.412 -1.931 1.00 80.88 81 THR A C 1
ATOM 659 O O . THR A 1 81 ? -14.529 12.069 -0.897 1.00 80.88 81 THR A O 1
ATOM 662 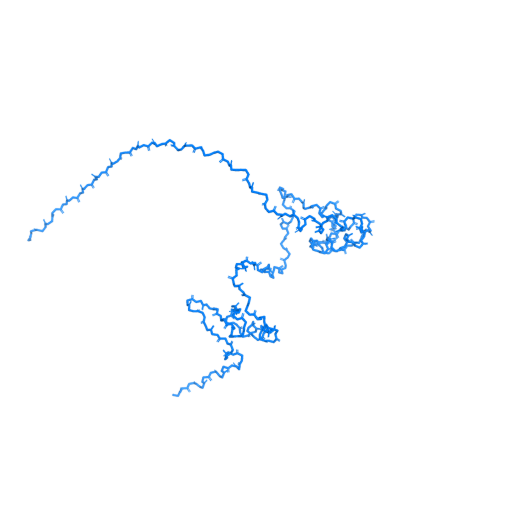N N . ALA A 1 82 ? -15.370 10.532 -2.309 1.00 84.06 82 ALA A N 1
ATOM 663 C CA . ALA A 1 82 ? -16.634 10.314 -1.586 1.00 84.06 82 ALA A CA 1
ATOM 664 C C . ALA A 1 82 ? -16.459 10.145 -0.062 1.00 84.06 82 ALA A C 1
ATOM 666 O O . ALA A 1 82 ? -17.217 10.724 0.709 1.00 84.06 82 ALA A O 1
ATOM 667 N N . THR A 1 83 ? -15.385 9.473 0.372 1.00 85.69 83 THR A N 1
ATOM 668 C CA . THR A 1 83 ? -15.009 9.322 1.788 1.00 85.69 83 THR A CA 1
ATOM 669 C C . THR A 1 83 ? -14.957 10.653 2.545 1.00 85.69 83 THR A C 1
ATOM 671 O O . THR A 1 83 ? -15.409 10.726 3.679 1.00 85.69 83 THR A O 1
ATOM 674 N N . TRP A 1 84 ? -14.442 11.721 1.926 1.00 88.62 84 TRP A N 1
ATOM 675 C CA . TRP A 1 84 ? -14.271 13.038 2.553 1.00 88.62 84 TRP A CA 1
ATOM 676 C C . TRP A 1 84 ? -15.591 13.774 2.804 1.00 88.62 84 TRP A C 1
ATOM 678 O O . TRP A 1 84 ? -15.599 14.728 3.570 1.00 88.62 84 TRP A O 1
ATOM 688 N N . ARG A 1 85 ? -16.717 13.335 2.225 1.00 88.75 85 ARG A N 1
ATOM 689 C CA . ARG A 1 85 ? -18.038 13.944 2.480 1.00 88.75 85 ARG A CA 1
ATOM 690 C C . ARG A 1 85 ? -18.522 13.737 3.918 1.00 88.75 85 ARG A C 1
ATOM 692 O O . ARG A 1 85 ? -19.430 14.429 4.355 1.00 88.75 85 ARG A O 1
ATOM 699 N N . HIS A 1 86 ? -17.921 12.793 4.640 1.00 89.56 86 HIS A N 1
ATOM 700 C CA . HIS A 1 86 ? -18.305 12.424 6.005 1.00 89.56 86 HIS A CA 1
ATOM 701 C C . HIS A 1 86 ? -17.333 12.932 7.076 1.00 89.56 86 HIS A C 1
ATOM 703 O O . HIS A 1 86 ? -17.478 12.598 8.255 1.00 89.56 86 HIS A O 1
ATOM 709 N N . PHE A 1 87 ? -16.325 13.707 6.673 1.00 92.38 87 PHE A N 1
ATOM 710 C CA . PHE A 1 87 ? -15.315 14.231 7.579 1.00 92.38 87 PHE A CA 1
ATOM 711 C C . PHE A 1 87 ? -15.093 15.717 7.330 1.00 92.38 87 PHE A C 1
ATOM 713 O O . PHE A 1 87 ? -15.158 16.193 6.198 1.00 92.38 87 PHE A O 1
ATOM 720 N N . LYS A 1 88 ? -14.793 16.435 8.407 1.00 90.94 88 LYS A N 1
ATOM 721 C CA . LYS A 1 88 ? -14.394 17.840 8.393 1.00 90.94 88 LYS A CA 1
ATOM 722 C C . LYS A 1 88 ? -12.922 17.949 8.767 1.00 90.94 88 LYS A C 1
ATOM 724 O O . LYS A 1 88 ? -12.412 17.137 9.540 1.00 90.94 88 LYS A O 1
ATOM 729 N N . ASP A 1 89 ? -12.238 18.936 8.209 1.00 88.31 89 ASP A N 1
ATOM 730 C CA . ASP A 1 89 ? -10.871 19.259 8.606 1.00 88.31 89 ASP A CA 1
ATOM 731 C C . ASP A 1 89 ? -10.859 19.695 10.080 1.00 88.31 89 ASP A C 1
ATOM 733 O O . ASP A 1 89 ? -11.694 20.504 10.494 1.00 88.31 89 ASP A O 1
ATOM 737 N N . SER A 1 90 ? -9.953 19.128 10.885 1.00 85.62 90 SER A N 1
ATOM 738 C CA . SER A 1 90 ? -9.800 19.570 12.274 1.00 85.62 90 SER A CA 1
ATOM 739 C C . SER A 1 90 ? -8.964 20.856 12.307 1.00 85.62 90 SER A C 1
ATOM 741 O O . SER A 1 90 ? -7.865 20.863 11.743 1.00 85.62 90 SER A O 1
ATOM 743 N N . PRO A 1 91 ? -9.445 21.942 12.943 1.00 78.69 91 PRO A N 1
ATOM 744 C CA . PRO A 1 91 ? -8.697 23.196 13.024 1.00 78.69 91 PRO A CA 1
ATOM 745 C C . PRO A 1 91 ? -7.457 23.079 13.921 1.00 78.69 91 PRO A C 1
ATOM 747 O O . PRO A 1 91 ? -6.500 23.827 13.737 1.00 78.69 91 PRO A O 1
ATOM 750 N N . ASP A 1 92 ? -7.459 22.130 14.859 1.00 77.81 92 ASP A N 1
ATOM 751 C CA . ASP A 1 92 ? -6.447 22.014 15.913 1.00 77.81 92 ASP A CA 1
ATOM 752 C C . ASP A 1 92 ? -5.149 21.352 15.417 1.00 77.81 92 ASP A C 1
ATOM 754 O O . ASP A 1 92 ? -4.038 21.654 15.854 1.00 77.81 92 ASP A O 1
ATOM 758 N N . HIS A 1 93 ? -5.268 20.461 14.429 1.00 76.81 93 HIS A N 1
ATOM 759 C CA . HIS A 1 93 ? -4.150 19.651 13.965 1.00 76.81 93 HIS A CA 1
ATOM 760 C C . HIS A 1 93 ? -4.139 19.478 12.448 1.00 76.81 93 HIS A C 1
ATOM 762 O O . HIS A 1 93 ? -4.975 18.779 11.866 1.00 76.81 93 HIS A O 1
ATOM 768 N N . LYS A 1 94 ? -3.096 20.023 11.807 1.00 81.69 94 LYS A N 1
ATOM 769 C CA . LYS A 1 94 ? -2.830 19.800 10.380 1.00 81.69 94 LYS A CA 1
ATOM 770 C C . LYS A 1 94 ? -2.748 18.297 10.088 1.00 81.69 94 LYS A C 1
ATOM 772 O O . LYS A 1 94 ? -1.945 17.578 10.678 1.00 81.69 94 LYS A O 1
ATOM 777 N N . GLY A 1 95 ? -3.579 17.825 9.159 1.00 85.69 95 GLY A N 1
ATOM 778 C CA . GLY A 1 95 ? -3.599 16.422 8.737 1.00 85.69 95 GLY A CA 1
ATOM 779 C C . GLY A 1 95 ? -4.441 15.486 9.611 1.00 85.69 95 GLY A C 1
ATOM 780 O O . GLY A 1 95 ? -4.337 14.263 9.451 1.00 85.69 95 GLY A O 1
ATOM 781 N N . LYS A 1 96 ? -5.285 16.019 10.504 1.00 91.88 96 LYS A N 1
ATOM 782 C CA . LYS A 1 96 ? -6.369 15.262 11.144 1.00 91.88 96 LYS A CA 1
ATOM 783 C C . LYS A 1 96 ? -7.722 15.628 10.531 1.00 91.88 96 LYS A C 1
ATOM 785 O O . LYS A 1 96 ? -7.958 16.762 10.128 1.00 91.88 96 LYS A O 1
ATOM 790 N N . ALA A 1 97 ? -8.598 14.636 10.466 1.00 92.06 97 ALA A N 1
ATOM 791 C CA . ALA A 1 97 ? -9.968 14.753 10.007 1.00 92.06 97 ALA A CA 1
ATOM 792 C C . ALA A 1 97 ? -10.905 14.299 11.132 1.00 92.06 97 ALA A C 1
ATOM 794 O O . ALA A 1 97 ? -10.680 13.262 11.764 1.00 92.06 97 ALA A O 1
ATOM 795 N N . ARG A 1 98 ? -11.954 15.081 11.374 1.00 94.19 98 ARG A N 1
ATOM 796 C CA . ARG A 1 98 ? -12.986 14.821 12.374 1.00 94.19 98 ARG A CA 1
ATOM 797 C C . ARG A 1 98 ? -14.206 14.213 11.696 1.00 94.19 98 ARG A C 1
ATOM 799 O O . ARG A 1 98 ? -14.705 14.770 10.720 1.00 94.19 98 ARG A O 1
ATOM 806 N N . CYS A 1 99 ? -14.682 13.073 12.184 1.00 94.44 99 CYS A N 1
ATOM 807 C CA . CYS A 1 99 ? -15.914 12.474 11.676 1.00 94.44 99 CYS A CA 1
ATOM 808 C C . CYS A 1 99 ? -17.119 13.349 12.043 1.00 94.44 99 CYS A C 1
ATOM 810 O O . CYS A 1 99 ? -17.278 13.719 13.203 1.00 94.44 99 CYS A O 1
ATOM 812 N N . ASP A 1 100 ? -17.989 13.637 11.075 1.00 92.69 100 ASP A N 1
ATOM 813 C CA . ASP A 1 100 ? -19.173 14.480 11.290 1.00 92.69 100 ASP A CA 1
ATOM 814 C C . ASP A 1 100 ? -20.222 13.816 12.204 1.00 92.69 100 ASP A C 1
ATOM 816 O O . ASP A 1 100 ? -20.903 14.498 12.960 1.00 92.69 100 ASP A O 1
ATOM 820 N N . LYS A 1 101 ? -20.304 12.476 12.198 1.00 90.44 101 LYS A N 1
ATOM 821 C CA . LYS A 1 101 ? -21.313 11.724 12.964 1.00 90.44 101 LYS A CA 1
ATOM 822 C C . LYS A 1 101 ? -20.922 11.494 14.424 1.00 90.44 101 LYS A C 1
ATOM 824 O O . LYS A 1 101 ? -21.731 11.720 15.313 1.00 90.44 101 LYS A O 1
ATOM 829 N N . CYS A 1 102 ? -19.715 10.987 14.678 1.00 92.75 102 CYS A N 1
ATOM 830 C CA . CYS A 1 102 ? -19.280 10.645 16.040 1.00 92.75 102 CYS A CA 1
ATOM 831 C C . CYS A 1 102 ? -18.325 11.671 16.658 1.00 92.75 102 CYS A C 1
ATOM 833 O O . CYS A 1 102 ? -17.956 11.540 17.820 1.00 92.75 102 CYS A O 1
ATOM 835 N N . GLY A 1 103 ? -17.865 12.659 15.886 1.00 92.31 103 GLY A N 1
ATOM 836 C CA . GLY A 1 103 ? -16.916 13.662 16.357 1.00 92.31 103 GLY A CA 1
ATOM 837 C C . GLY A 1 103 ? -15.493 13.150 16.593 1.00 92.31 103 GLY A C 1
ATOM 838 O O . GLY A 1 103 ? -14.660 13.958 16.998 1.00 92.31 103 GLY A O 1
ATOM 839 N N . TYR A 1 104 ? -15.200 11.867 16.337 1.00 93.62 104 TYR A N 1
ATOM 840 C CA . TYR A 1 104 ? -13.878 11.271 16.546 1.00 93.62 104 TYR A CA 1
ATOM 841 C C . TYR A 1 104 ? -12.847 11.836 15.566 1.00 93.62 104 TYR A C 1
ATOM 843 O O . TYR A 1 104 ? -13.105 11.950 14.363 1.00 93.62 104 TYR A O 1
ATOM 851 N N . GLU A 1 105 ? -11.665 12.162 16.081 1.00 94.00 105 GLU A N 1
ATOM 852 C CA . GLU A 1 105 ? -10.560 12.707 15.302 1.00 94.00 105 GLU A CA 1
ATOM 853 C C . GLU A 1 105 ? -9.553 11.617 14.947 1.00 94.00 105 GLU A C 1
ATOM 855 O O . GLU A 1 105 ? -8.994 10.933 15.802 1.00 94.00 105 GLU A O 1
ATOM 860 N N . LEU A 1 106 ? -9.282 11.472 13.656 1.00 93.31 106 LEU A N 1
ATOM 861 C CA . LEU A 1 106 ? -8.325 10.507 13.129 1.00 93.31 106 LEU A CA 1
ATOM 862 C C . LEU A 1 106 ? -7.416 11.181 12.103 1.00 93.31 106 LEU A C 1
ATOM 864 O O . LEU A 1 106 ? -7.655 12.295 11.653 1.00 93.31 106 LEU A O 1
ATOM 868 N N . SER A 1 107 ? -6.342 10.502 11.707 1.00 91.94 107 SER A N 1
ATOM 869 C CA . SER A 1 107 ? -5.487 10.992 10.622 1.00 91.94 107 SER A CA 1
ATOM 870 C C . SER A 1 107 ? -6.284 11.098 9.316 1.00 91.94 107 SER A C 1
ATOM 872 O O . SER A 1 107 ? -7.009 10.166 8.968 1.00 91.94 107 SER A O 1
ATOM 874 N N . ALA A 1 108 ? -6.073 12.178 8.555 1.00 89.12 108 ALA A N 1
ATOM 875 C CA . ALA A 1 108 ? -6.700 12.479 7.260 1.00 89.12 108 ALA A CA 1
ATOM 876 C C . ALA A 1 108 ? -6.300 11.517 6.115 1.00 89.12 108 ALA A C 1
ATOM 878 O O . ALA A 1 108 ? -6.423 11.823 4.928 1.00 89.12 108 ALA A O 1
ATOM 879 N N . ARG A 1 109 ? -5.783 10.331 6.452 1.00 89.31 109 ARG A N 1
ATOM 880 C CA . ARG A 1 109 ? -5.513 9.262 5.495 1.00 89.31 109 ARG A CA 1
ATOM 881 C C . ARG A 1 109 ? -6.822 8.570 5.141 1.00 89.31 109 ARG A C 1
ATOM 883 O O . ARG A 1 109 ? -7.454 7.967 6.008 1.00 89.31 109 ARG A O 1
ATOM 890 N N . VAL A 1 110 ? -7.149 8.565 3.849 1.00 88.31 110 VAL A N 1
ATOM 891 C CA . VAL A 1 110 ? -8.371 7.954 3.291 1.00 88.31 110 VAL A CA 1
ATOM 892 C C . VAL A 1 110 ? -8.584 6.521 3.791 1.00 88.31 110 VAL A C 1
ATOM 894 O O . VAL A 1 110 ? -9.699 6.162 4.145 1.00 88.31 110 VAL A O 1
ATOM 897 N N . ASP A 1 111 ? -7.521 5.723 3.896 1.00 88.31 111 ASP A N 1
ATOM 898 C CA . ASP A 1 111 ? -7.586 4.338 4.384 1.00 88.31 111 ASP A CA 1
ATOM 899 C C . ASP A 1 111 ? -8.134 4.230 5.818 1.00 88.31 111 ASP A C 1
ATOM 901 O O . ASP A 1 111 ? -8.972 3.384 6.126 1.00 88.31 111 ASP A O 1
ATOM 905 N N . ARG A 1 112 ? -7.704 5.139 6.704 1.00 91.75 112 ARG A N 1
ATOM 906 C CA . ARG A 1 112 ? -8.189 5.185 8.089 1.00 91.75 112 ARG A CA 1
ATOM 907 C C . ARG A 1 112 ? -9.608 5.729 8.165 1.00 91.75 112 ARG A C 1
ATOM 909 O O . ARG A 1 112 ? -10.406 5.215 8.941 1.00 91.75 112 ARG A O 1
ATOM 916 N N . MET A 1 113 ? -9.926 6.717 7.332 1.00 91.25 113 MET A N 1
ATOM 917 C CA . MET A 1 113 ? -11.276 7.268 7.215 1.00 91.25 113 MET A CA 1
ATOM 918 C C . MET A 1 113 ? -12.273 6.200 6.760 1.00 91.25 113 MET A C 1
ATOM 920 O O . MET A 1 113 ? -13.309 6.039 7.393 1.00 91.25 113 MET A O 1
ATOM 924 N N . LYS A 1 114 ? -11.934 5.396 5.745 1.00 89.25 114 LYS A N 1
ATOM 925 C CA . LYS A 1 114 ? -12.766 4.270 5.294 1.00 89.25 114 LYS A CA 1
ATOM 926 C C . LYS A 1 114 ? -13.011 3.255 6.409 1.00 89.25 114 LYS A C 1
ATOM 928 O O . LYS A 1 114 ? -14.158 2.927 6.685 1.00 89.25 114 LYS A O 1
ATOM 933 N N . LYS A 1 115 ? -11.954 2.820 7.104 1.00 91.00 115 LYS A N 1
ATOM 934 C CA . LYS A 1 115 ? -12.080 1.890 8.241 1.00 91.00 115 LYS A CA 1
ATOM 935 C C . LYS A 1 115 ? -12.964 2.450 9.351 1.00 91.00 115 LYS A C 1
ATOM 937 O O . LYS A 1 115 ? -13.783 1.729 9.906 1.00 91.00 115 LYS A O 1
ATOM 942 N N . HIS A 1 116 ? -12.834 3.741 9.641 1.00 92.81 116 HIS A N 1
ATOM 943 C CA . HIS A 1 116 ? -13.689 4.403 10.615 1.00 92.81 116 HIS A CA 1
ATOM 944 C C . HIS A 1 116 ? -15.156 4.454 10.163 1.00 92.81 116 HIS A C 1
ATOM 946 O O . HIS A 1 116 ? -16.038 4.221 10.983 1.00 92.81 116 HIS A O 1
ATOM 952 N N . LEU A 1 117 ? -15.433 4.708 8.878 1.00 89.62 117 LEU A N 1
ATOM 953 C CA . LEU A 1 117 ? -16.803 4.702 8.357 1.00 89.62 117 LEU A CA 1
ATOM 954 C C . LEU A 1 117 ? -17.471 3.338 8.501 1.00 89.62 117 LEU A C 1
ATOM 956 O O . LEU A 1 117 ? -18.635 3.310 8.870 1.00 89.62 117 LEU A O 1
ATOM 960 N N . ILE A 1 118 ? -16.747 2.235 8.306 1.00 87.81 118 ILE A N 1
ATOM 961 C CA . ILE A 1 118 ? -17.292 0.883 8.512 1.00 87.81 118 ILE A CA 1
ATOM 962 C C . ILE A 1 118 ? -17.772 0.701 9.963 1.00 87.81 118 ILE A C 1
ATOM 964 O O . ILE A 1 118 ? -18.828 0.125 10.197 1.00 87.81 118 ILE A O 1
ATOM 968 N N . VAL A 1 119 ? -17.037 1.241 10.940 1.00 89.25 119 VAL A N 1
ATOM 969 C CA . VAL A 1 119 ? -17.391 1.128 12.367 1.00 89.25 119 VAL A CA 1
ATOM 970 C C . VAL A 1 119 ? -18.469 2.141 12.779 1.00 89.25 119 VAL A C 1
ATOM 972 O O . VAL A 1 119 ? -19.379 1.817 13.532 1.00 89.25 119 VAL A O 1
ATOM 975 N N . CYS A 1 120 ? -18.387 3.382 12.298 1.00 89.38 120 CYS A N 1
ATOM 976 C CA . CYS A 1 120 ? -19.274 4.479 12.703 1.00 89.38 120 CYS A CA 1
ATOM 977 C C . CYS A 1 120 ? -20.612 4.500 11.929 1.00 89.38 120 CYS A C 1
ATOM 979 O O . CYS A 1 120 ? -21.650 4.966 12.423 1.00 89.38 120 CYS A O 1
ATOM 981 N N . ARG A 1 121 ? -20.590 4.021 10.683 1.00 82.62 121 ARG A N 1
ATOM 982 C CA . ARG A 1 121 ? -21.718 3.929 9.749 1.00 82.62 121 ARG A CA 1
ATOM 983 C C . ARG A 1 121 ? -21.616 2.612 8.968 1.00 82.62 121 ARG A C 1
ATOM 985 O O . ARG A 1 121 ? -21.306 2.654 7.777 1.00 82.62 121 ARG A O 1
ATOM 992 N N . PRO A 1 122 ? -21.895 1.462 9.607 1.00 75.88 122 PRO A N 1
ATOM 993 C CA . PRO A 1 122 ? -21.824 0.156 8.940 1.00 75.88 122 PRO A CA 1
ATOM 994 C C . PRO A 1 122 ? -22.656 0.103 7.649 1.00 75.88 122 PRO A C 1
ATOM 996 O O . PRO A 1 122 ? -22.256 -0.534 6.682 1.00 75.88 122 PRO A O 1
ATOM 999 N N . GLU A 1 123 ? -23.731 0.887 7.591 1.00 71.50 123 GLU A N 1
ATOM 1000 C CA . GLU A 1 123 ? -24.610 1.083 6.431 1.00 71.50 123 GLU A CA 1
ATOM 1001 C C . GLU A 1 123 ? -23.875 1.595 5.175 1.00 71.50 123 GLU A C 1
ATOM 1003 O O . GLU A 1 123 ? -24.231 1.228 4.064 1.00 71.50 123 GLU A O 1
ATOM 1008 N N . LEU A 1 124 ? -22.818 2.402 5.335 1.00 67.38 124 LEU A N 1
ATOM 1009 C CA . LEU A 1 124 ? -22.011 2.942 4.229 1.00 67.38 124 LEU A CA 1
ATOM 1010 C C . LEU A 1 124 ? -20.781 2.081 3.902 1.00 67.38 124 LEU A C 1
ATOM 1012 O O . LEU A 1 124 ? -20.126 2.297 2.882 1.00 67.38 124 LEU A O 1
ATOM 1016 N N . GLY A 1 125 ? -20.419 1.139 4.778 1.00 56.50 125 GLY A N 1
ATOM 1017 C CA . GLY A 1 125 ? -19.251 0.275 4.585 1.00 56.50 125 GLY A CA 1
ATOM 1018 C C . GLY A 1 125 ? -19.411 -0.681 3.401 1.00 56.50 125 GLY A C 1
ATOM 1019 O O . GLY A 1 125 ? -18.434 -0.991 2.721 1.00 56.50 125 GLY A O 1
ATOM 1020 N N . ILE A 1 126 ? -20.649 -1.088 3.115 1.00 54.81 126 ILE A N 1
ATOM 1021 C CA . ILE A 1 126 ? -20.976 -2.130 2.135 1.00 54.81 126 ILE A CA 1
ATOM 1022 C C . ILE A 1 126 ? -20.871 -1.606 0.691 1.00 54.81 126 ILE A C 1
ATOM 1024 O O . ILE A 1 126 ? -20.382 -2.311 -0.195 1.00 54.81 126 ILE A O 1
ATOM 1028 N N . GLU A 1 127 ? -21.237 -0.345 0.444 1.00 54.09 127 GLU A N 1
ATOM 1029 C CA . GLU A 1 127 ? -21.195 0.241 -0.906 1.00 54.09 127 GLU A CA 1
ATOM 1030 C C . GLU A 1 127 ? -19.759 0.512 -1.393 1.00 54.09 127 GLU A C 1
ATOM 1032 O O . GLU A 1 127 ? -19.467 0.424 -2.586 1.00 54.09 127 GLU A O 1
ATOM 1037 N N . ILE A 1 128 ? -18.826 0.791 -0.475 1.00 56.12 128 ILE A N 1
ATOM 1038 C CA . ILE A 1 128 ? -17.438 1.144 -0.819 1.00 56.12 128 ILE A CA 1
ATOM 1039 C C . ILE A 1 128 ? -16.600 -0.102 -1.156 1.00 56.12 128 ILE A C 1
ATOM 1041 O O . ILE A 1 128 ? -15.683 -0.008 -1.974 1.00 56.12 128 ILE A O 1
ATOM 1045 N N . GLU A 1 129 ? -16.894 -1.258 -0.550 1.00 53.00 129 GLU A N 1
ATOM 1046 C CA . GLU A 1 129 ? -16.242 -2.532 -0.898 1.00 53.00 129 GLU A CA 1
ATOM 1047 C C . GLU A 1 129 ? -16.822 -3.165 -2.168 1.00 53.00 129 GLU A C 1
ATOM 1049 O O . GLU A 1 129 ? -16.073 -3.745 -2.957 1.00 53.00 129 GLU A O 1
ATOM 1054 N N . SER A 1 130 ? -18.125 -3.000 -2.407 1.00 50.91 130 SER A N 1
ATOM 1055 C CA . SER A 1 130 ? -18.801 -3.581 -3.575 1.00 50.91 130 SER A CA 1
ATOM 1056 C C . SER A 1 130 ? -18.425 -2.872 -4.884 1.00 50.91 130 SER A C 1
ATOM 1058 O O . SER A 1 130 ? -18.231 -3.526 -5.904 1.00 50.91 130 SER A O 1
ATOM 1060 N N . ALA A 1 131 ? -18.178 -1.556 -4.854 1.00 50.84 131 ALA A N 1
ATOM 1061 C CA . ALA A 1 131 ? -17.732 -0.800 -6.032 1.00 50.84 131 ALA A CA 1
ATOM 1062 C C . ALA A 1 131 ? -16.288 -1.117 -6.490 1.00 50.84 131 ALA A C 1
ATOM 1064 O O . ALA A 1 131 ? -15.876 -0.691 -7.567 1.00 50.84 131 ALA A O 1
ATOM 1065 N N . ALA A 1 132 ? -15.493 -1.836 -5.687 1.00 51.09 132 ALA A N 1
ATOM 1066 C CA . ALA A 1 132 ? -14.105 -2.169 -6.021 1.00 51.09 132 ALA A CA 1
ATOM 1067 C C . ALA A 1 132 ? -13.938 -3.534 -6.713 1.00 51.09 132 ALA A C 1
ATOM 1069 O O . ALA A 1 132 ? -12.842 -3.828 -7.191 1.00 51.09 132 ALA A O 1
ATOM 1070 N N . LYS A 1 133 ? -14.984 -4.372 -6.752 1.00 51.59 133 LYS A N 1
ATOM 1071 C CA . LYS A 1 133 ? -14.904 -5.751 -7.271 1.00 51.59 133 LYS A CA 1
ATOM 1072 C C . LYS A 1 133 ? -15.648 -5.987 -8.587 1.00 51.59 133 LYS A C 1
ATOM 1074 O O . LYS A 1 133 ? -15.379 -7.001 -9.217 1.00 51.59 133 LYS A O 1
ATOM 1079 N N . ASP A 1 134 ? -16.481 -5.047 -9.033 1.00 47.06 134 ASP A N 1
ATOM 1080 C CA . ASP A 1 134 ? -17.325 -5.225 -10.226 1.00 47.06 134 ASP A CA 1
ATOM 1081 C C . ASP A 1 134 ? -17.046 -4.218 -11.355 1.00 47.06 134 ASP A C 1
ATOM 1083 O O . ASP A 1 134 ? -17.911 -3.894 -12.157 1.00 47.06 134 ASP A O 1
ATOM 1087 N N . VAL A 1 135 ? -15.809 -3.721 -11.470 1.00 46.22 135 VAL A N 1
ATOM 1088 C CA . VAL A 1 135 ? -15.369 -3.093 -12.728 1.00 46.22 135 VAL A CA 1
ATOM 1089 C C . VAL A 1 135 ? -14.669 -4.158 -13.560 1.00 46.22 135 VAL A C 1
ATOM 1091 O O . VAL A 1 135 ? -13.444 -4.197 -13.680 1.00 46.22 135 VAL A O 1
ATOM 1094 N N . LYS A 1 136 ? -15.475 -5.049 -14.145 1.00 45.88 136 LYS A N 1
ATOM 1095 C CA . LYS A 1 136 ? -15.115 -5.657 -15.426 1.00 45.88 136 LYS A CA 1
ATOM 1096 C C . LYS A 1 136 ? -14.901 -4.470 -16.375 1.00 45.88 136 LYS A C 1
ATOM 1098 O O . LYS A 1 136 ? -15.803 -3.639 -16.453 1.00 45.88 136 LYS A O 1
ATOM 1103 N N . PRO A 1 137 ? -13.730 -4.302 -17.011 1.00 45.16 137 PRO A N 1
ATOM 1104 C CA . PRO A 1 137 ? -13.527 -3.204 -17.942 1.00 45.16 137 PRO A CA 1
ATOM 1105 C C . PRO A 1 137 ? -14.576 -3.330 -19.044 1.00 45.16 137 PRO A C 1
ATOM 1107 O O . PRO A 1 137 ? -14.508 -4.226 -19.886 1.00 45.16 137 PRO A O 1
ATOM 1110 N N . GLU A 1 138 ? -15.588 -2.471 -18.979 1.00 48.28 138 GLU A N 1
ATOM 1111 C CA . GLU A 1 138 ? -16.499 -2.236 -20.081 1.00 48.28 138 GLU A CA 1
ATOM 1112 C C . GLU A 1 138 ? -15.621 -1.764 -21.248 1.00 48.28 138 GLU A C 1
ATOM 1114 O O . GLU A 1 138 ? -14.815 -0.841 -21.068 1.00 48.28 138 GLU A O 1
ATOM 1119 N N . PRO A 1 139 ? -15.653 -2.448 -22.405 1.00 49.81 139 PRO A N 1
ATOM 1120 C CA . PRO A 1 139 ? -14.868 -2.035 -23.549 1.00 49.81 139 PRO A CA 1
ATOM 1121 C C . PRO A 1 139 ? -15.330 -0.634 -23.936 1.00 49.81 139 PRO A C 1
ATOM 1123 O O . PRO A 1 139 ? -16.465 -0.438 -24.364 1.00 49.81 139 PRO A O 1
ATOM 1126 N N . SER A 1 140 ? -14.427 0.327 -23.742 1.00 48.62 140 SER A N 1
ATOM 1127 C CA . SER A 1 140 ? -14.592 1.719 -24.136 1.00 48.62 140 SER A CA 1
ATOM 1128 C C . SER A 1 140 ? -15.204 1.767 -25.542 1.00 48.62 140 SER A C 1
ATOM 1130 O O . SER A 1 140 ? -14.647 1.130 -26.447 1.00 48.62 140 SER A O 1
ATOM 1132 N N . PRO A 1 141 ? -16.335 2.464 -25.755 1.00 54.34 141 PRO A N 1
ATOM 1133 C CA . PRO A 1 141 ? -16.885 2.640 -27.088 1.00 54.34 141 PRO A CA 1
ATOM 1134 C C . PRO A 1 141 ? -15.800 3.277 -27.953 1.00 54.34 141 PRO A C 1
ATOM 1136 O O . PRO A 1 141 ? -15.248 4.323 -27.612 1.00 54.34 141 PRO A O 1
ATOM 1139 N N . ARG A 1 142 ? -15.435 2.564 -29.023 1.00 52.72 142 ARG A N 1
ATOM 1140 C CA . ARG A 1 142 ? -14.471 3.010 -30.026 1.00 52.72 142 ARG A CA 1
ATOM 1141 C C . ARG A 1 142 ? -14.890 4.396 -30.503 1.00 52.72 142 ARG A C 1
ATOM 1143 O O . ARG A 1 142 ? -15.959 4.542 -31.093 1.00 52.72 142 ARG A O 1
ATOM 1150 N N . GLU A 1 143 ? -14.052 5.391 -30.235 1.00 52.91 143 GLU A N 1
ATOM 1151 C CA . GLU A 1 143 ? -14.153 6.680 -30.906 1.00 52.91 143 GLU A CA 1
ATOM 1152 C C . GLU A 1 143 ? -14.053 6.446 -32.426 1.00 52.91 143 GLU A C 1
ATOM 1154 O O . GLU A 1 143 ? -13.219 5.645 -32.865 1.00 52.91 143 GLU A O 1
ATOM 1159 N N . PRO A 1 144 ? -14.913 7.082 -33.237 1.00 52.91 144 PRO A N 1
ATOM 1160 C CA . PRO A 1 144 ? -14.823 6.999 -34.685 1.00 52.91 144 PRO A CA 1
ATOM 1161 C C . PRO A 1 144 ? -13.511 7.636 -35.158 1.00 52.91 144 PRO A C 1
ATOM 1163 O O . PRO A 1 144 ? -13.216 8.786 -34.832 1.00 52.91 144 PRO A O 1
ATOM 1166 N N . GLU A 1 145 ? -12.740 6.868 -35.931 1.00 53.94 145 GLU A N 1
ATOM 1167 C CA . GLU A 1 145 ? -11.572 7.312 -36.696 1.00 53.94 145 GLU A CA 1
ATOM 1168 C C . GLU A 1 145 ? -11.875 8.634 -37.415 1.00 53.94 145 GLU A C 1
ATOM 1170 O O . GLU A 1 145 ? -12.593 8.669 -38.416 1.00 53.94 145 GLU A O 1
ATOM 1175 N N . GLN A 1 146 ? -11.314 9.736 -36.917 1.00 47.56 146 GLN A N 1
ATOM 1176 C CA . GLN A 1 146 ? -11.231 10.963 -37.693 1.00 47.56 146 GLN A CA 1
ATOM 1177 C C . GLN A 1 146 ? -10.053 10.836 -38.655 1.00 47.56 146 GLN A C 1
ATOM 1179 O O . GLN A 1 146 ? -8.885 10.843 -38.264 1.00 47.56 146 GLN A O 1
ATOM 1184 N N . GLN A 1 147 ? -10.411 10.671 -39.928 1.00 55.66 147 GLN A N 1
ATOM 1185 C CA . GLN A 1 147 ? -9.520 10.653 -41.076 1.00 55.66 147 GLN A CA 1
ATOM 1186 C C . GLN A 1 147 ? -8.547 11.833 -41.047 1.00 55.66 147 GLN A C 1
ATOM 1188 O O . GLN A 1 147 ? -8.923 12.997 -40.932 1.00 55.66 147 GLN A O 1
ATOM 1193 N N . THR A 1 148 ? -7.273 11.497 -41.201 1.00 54.59 148 THR A N 1
ATOM 1194 C CA . THR A 1 148 ? -6.164 12.423 -41.395 1.00 54.59 148 THR A CA 1
ATOM 1195 C C . THR A 1 148 ? -6.270 13.086 -42.774 1.00 54.59 148 THR A C 1
ATOM 1197 O O . THR A 1 148 ? -6.221 12.371 -43.777 1.00 54.59 148 THR A O 1
ATOM 1200 N N . PRO A 1 149 ? -6.341 14.424 -42.894 1.00 58.62 149 PRO A N 1
ATOM 1201 C CA . PRO A 1 149 ? -6.025 15.076 -44.155 1.00 58.62 149 PRO A CA 1
ATOM 1202 C C . PRO A 1 149 ? -4.505 15.057 -44.364 1.00 58.62 149 PRO A C 1
ATOM 1204 O O . PRO A 1 149 ? -3.741 15.699 -43.640 1.00 58.62 149 PRO A O 1
ATOM 1207 N N . GLN A 1 150 ? -4.073 14.296 -45.370 1.00 53.28 150 GLN A N 1
ATOM 1208 C CA . GLN A 1 150 ? -2.731 14.359 -45.939 1.00 53.28 150 GLN A CA 1
ATOM 1209 C C . GLN A 1 150 ? -2.517 15.742 -46.569 1.00 53.28 150 GLN A C 1
ATOM 1211 O O . GLN A 1 150 ? -2.930 15.983 -47.699 1.00 53.28 150 GLN A O 1
ATOM 1216 N N . ASN A 1 151 ? -1.858 16.652 -45.853 1.00 61.69 151 ASN A N 1
ATOM 1217 C CA . ASN A 1 151 ? -1.218 17.803 -46.483 1.00 61.69 151 ASN A CA 1
ATOM 1218 C C . ASN A 1 151 ? 0.240 17.446 -46.758 1.00 61.69 151 ASN A C 1
ATOM 1220 O O . ASN A 1 151 ? 1.065 17.368 -45.848 1.00 61.69 151 ASN A O 1
ATOM 1224 N N . GLY A 1 152 ? 0.532 17.186 -48.030 1.00 55.12 152 GLY A N 1
ATOM 1225 C CA . GLY A 1 152 ? 1.891 17.203 -48.538 1.00 55.12 152 GLY A CA 1
ATOM 1226 C C . GLY A 1 152 ? 2.382 18.641 -48.675 1.00 55.12 152 GLY A C 1
ATOM 1227 O O . GLY A 1 152 ? 1.638 19.497 -49.139 1.00 55.12 152 GLY A O 1
ATOM 1228 N N . LEU A 1 153 ? 3.643 18.890 -48.318 1.00 55.59 153 LEU A N 1
ATOM 1229 C CA . LEU A 1 153 ? 4.425 19.947 -48.951 1.00 55.59 153 LEU A CA 1
ATOM 1230 C C . LEU A 1 153 ? 5.929 19.656 -48.826 1.00 55.59 153 LEU A C 1
ATOM 1232 O O . LEU A 1 153 ? 6.546 19.790 -47.776 1.00 55.59 153 LEU A O 1
ATOM 1236 N N . GLU A 1 154 ? 6.451 19.155 -49.940 1.00 57.91 154 GLU A N 1
ATOM 1237 C CA . GLU A 1 154 ? 7.670 19.604 -50.617 1.00 57.91 154 GLU A CA 1
ATOM 1238 C C . GLU A 1 154 ? 9.015 19.654 -49.869 1.00 57.91 154 GLU A C 1
ATOM 1240 O O . GLU A 1 154 ? 9.384 20.579 -49.155 1.00 57.91 154 GLU A O 1
ATOM 1245 N N . ARG A 1 155 ? 9.809 18.630 -50.205 1.00 53.97 155 ARG A N 1
ATOM 1246 C CA . ARG A 1 155 ? 11.206 18.689 -50.667 1.00 53.97 155 ARG A CA 1
ATOM 1247 C C . ARG A 1 155 ? 11.857 20.087 -50.722 1.00 53.97 155 ARG A C 1
ATOM 1249 O O . ARG A 1 155 ? 11.582 20.865 -51.626 1.00 53.97 155 ARG A O 1
ATOM 1256 N N . ALA A 1 156 ? 12.926 20.262 -49.946 1.00 58.75 156 ALA A N 1
ATOM 1257 C CA . ALA A 1 156 ? 14.082 21.060 -50.352 1.00 58.75 156 ALA A CA 1
ATOM 1258 C C . ALA A 1 156 ? 15.361 20.250 -50.090 1.00 58.75 156 ALA A C 1
ATOM 1260 O O . ALA A 1 156 ? 15.842 20.125 -48.967 1.00 58.75 156 ALA A O 1
ATOM 1261 N N . ASN A 1 157 ? 15.870 19.636 -51.157 1.00 55.59 157 ASN A N 1
ATOM 1262 C CA . ASN A 1 157 ? 17.148 18.939 -51.203 1.00 55.59 157 ASN A CA 1
ATOM 1263 C C . ASN A 1 157 ? 18.208 19.978 -51.606 1.00 55.59 157 ASN A C 1
ATOM 1265 O O . ASN A 1 157 ? 18.332 20.313 -52.780 1.00 55.59 157 ASN A O 1
ATOM 1269 N N . GLY A 1 158 ? 18.919 20.543 -50.630 1.00 55.38 158 GLY A N 1
ATOM 1270 C CA . GLY A 1 158 ? 19.998 21.506 -50.853 1.00 55.38 158 GLY A CA 1
ATOM 1271 C C . GLY A 1 158 ? 21.365 20.858 -50.666 1.00 55.38 158 GLY A C 1
ATOM 1272 O O . GLY A 1 158 ? 21.962 20.975 -49.601 1.00 55.38 158 GLY A O 1
ATOM 1273 N N . ARG A 1 159 ? 21.860 20.173 -51.704 1.00 56.56 159 ARG A N 1
ATOM 1274 C CA . ARG A 1 159 ? 23.274 19.787 -51.843 1.00 56.56 159 ARG A CA 1
ATOM 1275 C C . ARG A 1 159 ? 24.141 21.051 -51.856 1.00 56.56 159 ARG A C 1
ATOM 1277 O O . ARG A 1 159 ? 23.964 21.890 -52.734 1.00 56.56 159 ARG A O 1
ATOM 1284 N N . ARG A 1 160 ? 25.140 21.138 -50.977 1.00 59.94 160 ARG A N 1
ATOM 1285 C CA . ARG A 1 160 ? 26.322 21.982 -51.201 1.00 59.94 160 ARG A CA 1
ATOM 1286 C C . ARG A 1 160 ? 27.554 21.083 -51.212 1.00 59.94 160 ARG A C 1
ATOM 1288 O O . ARG A 1 160 ? 28.075 20.708 -50.169 1.00 59.94 160 ARG A O 1
ATOM 1295 N N . LEU A 1 161 ? 27.931 20.677 -52.421 1.00 55.75 161 LEU A N 1
ATOM 1296 C CA . LEU A 1 161 ? 29.274 20.221 -52.755 1.00 55.75 161 LEU A CA 1
ATOM 1297 C C . LEU A 1 161 ? 30.136 21.476 -52.919 1.00 55.75 161 LEU A C 1
ATOM 1299 O O . LEU A 1 161 ? 29.743 22.383 -53.650 1.00 55.75 161 LEU A O 1
ATOM 1303 N N . THR A 1 162 ? 31.290 21.513 -52.268 1.00 71.38 162 THR A N 1
ATOM 1304 C CA . THR A 1 162 ? 32.454 22.248 -52.769 1.00 71.38 162 THR A CA 1
ATOM 1305 C C . THR A 1 162 ? 33.657 21.322 -52.631 1.00 71.38 162 THR A C 1
ATOM 1307 O O . THR A 1 162 ? 33.928 20.806 -51.546 1.00 71.38 162 THR A O 1
ATOM 1310 N N . GLU A 1 163 ? 34.272 21.072 -53.780 1.00 61.81 163 GLU A N 1
ATOM 1311 C CA . GLU A 1 163 ? 35.464 20.272 -54.088 1.00 61.81 163 GLU A CA 1
ATOM 1312 C C . GLU A 1 163 ? 36.699 20.725 -53.270 1.00 61.81 163 GLU A C 1
ATOM 1314 O O . GLU A 1 163 ? 36.781 21.885 -52.871 1.00 61.81 163 GLU A O 1
ATOM 1319 N N . ALA A 1 164 ? 37.521 19.795 -52.759 1.00 64.69 164 ALA A N 1
ATOM 1320 C CA . ALA A 1 164 ? 38.851 19.396 -53.281 1.00 64.69 164 ALA A CA 1
ATOM 1321 C C . ALA A 1 164 ? 39.795 20.594 -53.556 1.00 64.69 164 ALA A C 1
ATOM 1323 O O . ALA A 1 164 ? 39.501 21.444 -54.384 1.00 64.69 164 ALA A O 1
ATOM 1324 N N . ASP A 1 165 ? 40.840 20.819 -52.754 1.00 58.31 165 ASP A N 1
ATOM 1325 C CA . ASP A 1 165 ? 42.181 20.198 -52.843 1.00 58.31 165 ASP A CA 1
ATOM 1326 C C . ASP A 1 165 ? 42.915 20.495 -54.166 1.00 58.31 165 ASP A C 1
ATOM 1328 O O . ASP A 1 165 ? 42.681 19.807 -55.153 1.00 58.31 165 ASP A O 1
ATOM 1332 N N . VAL A 1 166 ? 43.807 21.503 -54.167 1.00 58.28 166 VAL A N 1
ATOM 1333 C CA . VAL A 1 166 ? 45.036 21.572 -54.988 1.00 58.28 166 VAL A CA 1
ATOM 1334 C C . VAL A 1 166 ? 46.058 22.482 -54.278 1.00 58.28 166 VAL A C 1
ATOM 1336 O O . VAL A 1 166 ? 45.863 2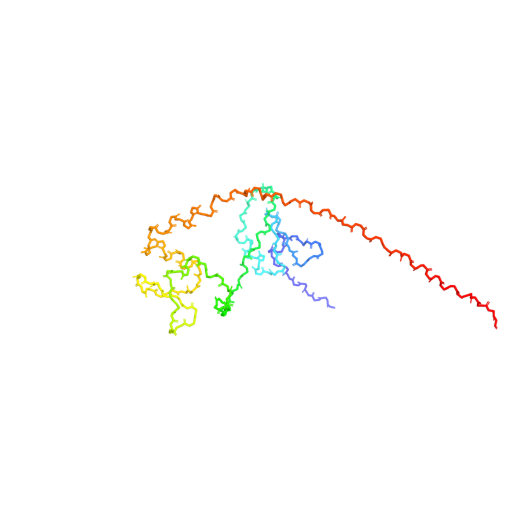3.691 -54.229 1.00 58.28 166 VAL A O 1
ATOM 1339 N N . ARG A 1 167 ? 47.134 21.843 -53.795 1.00 59.53 167 ARG A N 1
ATOM 1340 C CA . ARG A 1 167 ? 48.531 22.307 -53.600 1.00 59.53 167 ARG A CA 1
ATOM 1341 C C . ARG A 1 167 ? 48.842 23.585 -52.817 1.00 59.53 167 ARG A C 1
ATOM 1343 O O . ARG A 1 167 ? 48.601 24.697 -53.325 1.00 59.53 167 ARG A O 1
#